Protein AF-A0A174FA27-F1 (afdb_monomer_lite)

Organism: NCBI:txid39482

Sequence (116 aa):
MYTFNKMWSVVTSEEATAKIEEQCKEITGEPQNLEEQAISLVGRDIYEKLIKGYTEKQWGRDCKELPSFIIERLLVRLTFDNNYFNVLYQGIPVGGYTKMIANLLDGIEVRLNTDY

Structure (mmCIF, N/CA/C/O backbone):
data_AF-A0A174FA27-F1
#
_entry.id   AF-A0A174FA27-F1
#
loop_
_atom_site.group_PDB
_atom_site.id
_atom_site.type_symbol
_atom_site.label_atom_id
_atom_site.label_alt_id
_atom_site.label_comp_id
_atom_site.label_asym_id
_atom_site.label_entity_id
_atom_site.label_seq_id
_atom_site.pdbx_PDB_ins_code
_atom_site.Cartn_x
_atom_site.Cartn_y
_atom_site.Cartn_z
_atom_site.occupancy
_atom_site.B_iso_or_equiv
_atom_site.auth_seq_id
_atom_site.auth_comp_id
_atom_site.auth_asym_id
_atom_site.auth_atom_id
_atom_site.pdbx_PDB_model_num
ATOM 1 N N . MET A 1 1 ? 5.521 11.466 14.358 1.00 63.12 1 MET A N 1
ATOM 2 C CA . MET A 1 1 ? 4.406 11.121 13.486 1.00 63.12 1 MET A CA 1
ATOM 3 C C . MET A 1 1 ? 3.709 12.348 12.898 1.00 63.12 1 MET A C 1
ATOM 5 O O . MET A 1 1 ? 2.900 12.968 13.575 1.00 63.12 1 MET A O 1
ATOM 9 N N . TYR A 1 2 ? 3.990 12.725 11.645 1.00 72.44 2 TYR A N 1
ATOM 10 C CA . TYR A 1 2 ? 3.341 13.904 11.039 1.00 72.44 2 TYR A CA 1
ATOM 11 C C . TYR A 1 2 ? 1.842 13.698 10.772 1.00 72.44 2 TYR A C 1
ATOM 13 O O . TYR A 1 2 ? 1.061 14.631 10.930 1.00 72.44 2 TYR A O 1
ATOM 21 N N . THR A 1 3 ? 1.436 12.484 10.393 1.00 84.50 3 THR A N 1
ATOM 22 C CA . THR A 1 3 ? 0.048 12.179 10.015 1.00 84.50 3 THR A CA 1
ATOM 23 C C . THR A 1 3 ? -0.892 12.197 11.218 1.00 84.50 3 THR A C 1
ATOM 25 O O . THR A 1 3 ? -1.874 12.932 11.208 1.00 84.50 3 THR A O 1
ATOM 28 N N . PHE A 1 4 ? -0.575 11.461 12.288 1.00 87.25 4 PHE A N 1
ATOM 29 C CA . PHE A 1 4 ? -1.459 11.371 13.458 1.00 87.25 4 PHE A CA 1
ATOM 30 C C . PHE A 1 4 ? -1.514 12.668 14.255 1.00 87.25 4 PHE A C 1
ATOM 32 O O . PHE A 1 4 ? -2.595 13.070 14.671 1.00 87.25 4 PHE A O 1
ATOM 39 N N . ASN A 1 5 ? -0.393 13.384 14.373 1.00 84.12 5 ASN A N 1
ATOM 40 C CA . ASN A 1 5 ? -0.397 14.714 14.974 1.00 84.12 5 ASN A CA 1
ATOM 41 C C . ASN A 1 5 ? -1.323 15.677 14.215 1.00 84.12 5 ASN A C 1
ATOM 43 O O . ASN A 1 5 ? -2.128 16.363 14.830 1.00 84.12 5 ASN A O 1
ATOM 47 N N . LYS A 1 6 ? -1.290 15.676 12.876 1.00 86.56 6 LYS A N 1
ATOM 48 C CA . LYS A 1 6 ? -2.204 16.503 12.073 1.00 86.56 6 LYS A CA 1
ATOM 49 C C . LYS A 1 6 ? -3.661 16.038 12.119 1.00 86.56 6 LYS A C 1
ATOM 51 O O . LYS A 1 6 ? -4.551 16.856 11.914 1.00 86.56 6 LYS A O 1
ATOM 56 N N . MET A 1 7 ? -3.913 14.745 12.323 1.00 88.25 7 MET A N 1
ATOM 57 C CA . MET A 1 7 ? -5.270 14.188 12.337 1.00 88.25 7 MET A CA 1
ATOM 58 C C . MET A 1 7 ? -5.967 14.323 13.690 1.00 88.25 7 MET A C 1
ATOM 60 O O . MET A 1 7 ? -7.142 14.677 13.718 1.00 88.25 7 MET A O 1
ATOM 64 N N . TRP A 1 8 ? -5.259 14.032 14.779 1.00 90.56 8 TRP A N 1
ATOM 65 C CA . TRP A 1 8 ? -5.825 13.877 16.122 1.00 90.56 8 TRP A CA 1
ATOM 66 C C . TRP A 1 8 ? -5.162 14.773 17.171 1.00 90.56 8 TRP A C 1
ATOM 68 O O . TRP A 1 8 ? -5.485 14.666 18.349 1.00 90.56 8 TRP A O 1
ATOM 78 N N . SER A 1 9 ? -4.217 15.632 16.774 1.00 89.44 9 SER A N 1
ATOM 79 C CA . SER A 1 9 ? -3.421 16.467 17.689 1.00 89.44 9 SER A CA 1
ATOM 80 C C . SER A 1 9 ? -2.617 15.675 18.729 1.00 89.44 9 SER A C 1
ATOM 82 O O . SER A 1 9 ? -2.149 16.249 19.707 1.00 89.44 9 SER A O 1
ATOM 84 N N . VAL A 1 10 ? -2.420 14.371 18.507 1.00 89.00 10 VAL A N 1
ATOM 85 C CA . VAL A 1 10 ? -1.617 13.502 19.378 1.00 89.00 10 VAL A CA 1
ATOM 86 C C . VAL A 1 10 ? -0.132 13.798 19.209 1.00 89.00 10 VAL A C 1
ATOM 88 O O . VAL A 1 10 ? 0.342 14.108 18.108 1.00 89.00 10 VAL A O 1
ATOM 91 N N . VAL A 1 11 ? 0.612 13.717 20.303 1.00 84.75 11 VAL A N 1
ATOM 92 C CA . VAL A 1 11 ? 2.044 14.035 20.341 1.00 84.75 11 VAL A CA 1
ATOM 93 C C . VAL A 1 11 ? 2.863 12.781 20.615 1.00 84.75 11 VAL A C 1
ATOM 95 O O . VAL A 1 11 ? 3.966 12.650 20.078 1.00 84.75 11 VAL A O 1
ATOM 98 N N . THR A 1 12 ? 2.318 11.843 21.391 1.00 88.19 12 THR A N 1
ATOM 99 C CA . THR A 1 12 ? 3.008 10.606 21.761 1.00 88.19 12 THR A CA 1
ATOM 100 C C . THR A 1 12 ? 2.524 9.408 20.948 1.00 88.19 12 THR A C 1
ATOM 102 O O . THR A 1 12 ? 1.435 9.403 20.364 1.00 88.19 12 THR A O 1
ATOM 105 N N . SER A 1 13 ? 3.361 8.375 20.883 1.00 88.81 13 SER A N 1
ATOM 106 C CA . SER A 1 13 ? 3.018 7.128 20.198 1.00 88.81 13 SER A CA 1
ATOM 107 C C . SER A 1 13 ? 1.900 6.386 20.929 1.00 88.81 13 SER A C 1
ATOM 109 O O . SER A 1 13 ? 1.050 5.782 20.287 1.00 88.81 13 SER A O 1
ATOM 111 N N . GLU A 1 14 ? 1.859 6.480 22.257 1.00 91.75 14 GLU A N 1
ATOM 112 C CA . GLU A 1 14 ? 0.847 5.859 23.110 1.00 91.75 14 GLU A CA 1
ATOM 113 C C . GLU A 1 14 ? -0.545 6.448 22.858 1.00 91.75 14 GLU A C 1
ATOM 115 O O . GLU A 1 14 ? -1.513 5.704 22.715 1.00 91.75 14 GLU A O 1
ATOM 120 N N . GLU A 1 15 ? -0.647 7.776 22.740 1.00 91.38 15 GLU A N 1
ATOM 121 C CA . GLU A 1 15 ? -1.903 8.463 22.416 1.00 91.38 15 GLU A CA 1
ATOM 122 C C . GLU A 1 15 ? -2.445 8.033 21.050 1.00 91.38 15 GLU A C 1
ATOM 124 O O . GLU A 1 15 ? -3.647 7.811 20.890 1.00 91.38 15 GLU A O 1
ATOM 129 N N . ALA A 1 16 ? -1.555 7.898 20.064 1.00 91.31 16 ALA A N 1
ATOM 130 C CA . ALA A 1 16 ? -1.936 7.464 18.731 1.00 91.31 16 ALA A CA 1
ATOM 131 C C . ALA A 1 16 ? -2.402 6.005 18.701 1.00 91.31 16 ALA A C 1
ATOM 133 O O . ALA A 1 16 ? -3.440 5.713 18.108 1.00 91.31 16 ALA A O 1
ATOM 134 N N . THR A 1 17 ? -1.664 5.103 19.354 1.00 92.12 17 THR A N 1
ATOM 135 C CA . THR A 1 17 ? -2.045 3.690 19.471 1.00 92.12 17 THR A CA 1
ATOM 136 C C . THR A 1 17 ? -3.400 3.555 20.146 1.00 92.12 17 THR A C 1
ATOM 138 O O . THR A 1 17 ? -4.271 2.878 19.611 1.00 92.12 17 THR A O 1
ATOM 141 N N . ALA A 1 18 ? -3.628 4.271 21.251 1.00 94.00 18 ALA A N 1
ATOM 142 C CA . ALA A 1 18 ? -4.904 4.238 21.957 1.00 94.00 18 ALA A CA 1
ATOM 143 C C . ALA A 1 18 ? -6.078 4.678 21.066 1.00 94.00 18 ALA A C 1
ATOM 145 O O . ALA A 1 18 ? -7.159 4.096 21.142 1.00 94.00 18 ALA A O 1
ATOM 146 N N . LYS A 1 19 ? -5.875 5.677 20.195 1.00 93.31 19 LYS A N 1
ATOM 147 C CA . LYS A 1 19 ? -6.897 6.133 19.239 1.00 93.31 19 LYS A CA 1
ATOM 148 C C . LYS A 1 19 ? -7.174 5.133 18.127 1.00 93.31 19 LYS A C 1
ATOM 150 O O . LYS A 1 19 ? -8.334 4.934 17.778 1.00 93.31 19 LYS A O 1
ATOM 155 N N . ILE A 1 20 ? -6.138 4.481 17.608 1.00 92.81 20 ILE A N 1
ATOM 156 C CA . ILE A 1 20 ? -6.304 3.406 16.627 1.00 92.81 20 ILE A CA 1
ATOM 157 C C . ILE A 1 20 ? -7.063 2.243 17.265 1.00 92.81 20 ILE A C 1
ATOM 159 O O . ILE A 1 20 ? -8.096 1.841 16.747 1.00 92.81 20 ILE A O 1
ATOM 163 N N . GLU A 1 21 ? -6.614 1.761 18.425 1.00 93.38 21 GLU A N 1
ATOM 164 C CA . GLU A 1 21 ? -7.246 0.647 19.141 1.00 93.38 21 GLU A CA 1
ATOM 165 C C . GLU A 1 21 ? -8.701 0.938 19.527 1.00 93.38 21 GLU A C 1
ATOM 167 O O . GLU A 1 21 ? -9.537 0.037 19.511 1.00 93.38 21 GLU A O 1
ATOM 172 N N . GLU A 1 22 ? -9.025 2.185 19.878 1.00 95.50 22 GLU A N 1
ATOM 173 C CA . GLU A 1 22 ? -10.401 2.618 20.124 1.00 95.50 22 GLU A CA 1
ATOM 174 C C . GLU A 1 22 ? -11.276 2.453 18.878 1.00 95.50 22 GLU A C 1
ATOM 176 O O . GLU A 1 22 ? -12.369 1.900 18.979 1.00 95.50 22 GLU A O 1
ATOM 181 N N . GLN A 1 23 ? -10.794 2.886 17.711 1.00 94.69 23 GLN A N 1
ATOM 182 C CA . GLN A 1 23 ? -11.551 2.815 16.459 1.00 94.69 23 GLN A CA 1
ATOM 183 C C . GLN A 1 23 ? -11.597 1.402 15.868 1.00 94.69 23 GLN A C 1
ATOM 185 O O . GLN A 1 23 ? -12.619 1.008 15.314 1.00 94.69 23 GLN A O 1
ATOM 190 N N . CYS A 1 24 ? -10.535 0.608 16.019 1.00 93.50 24 CYS A N 1
ATOM 191 C CA . CYS A 1 24 ? -10.493 -0.779 15.551 1.00 93.50 24 CYS A CA 1
ATOM 192 C C . CYS A 1 24 ? -11.581 -1.652 16.197 1.00 93.50 24 CYS A C 1
AT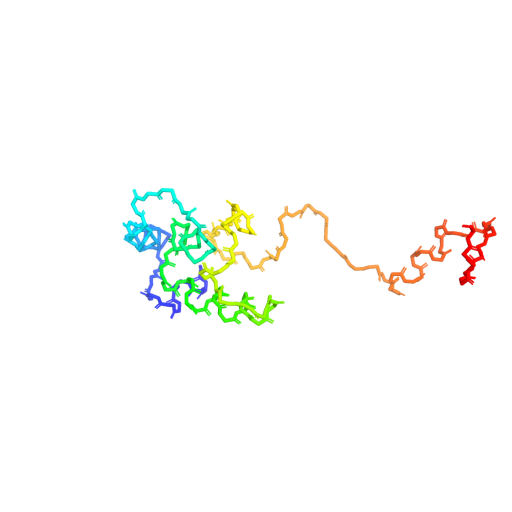OM 194 O O . CYS A 1 24 ? -12.071 -2.583 15.562 1.00 93.50 24 CYS A O 1
ATOM 196 N N . LYS A 1 25 ? -12.014 -1.329 17.427 1.00 93.75 25 LYS A N 1
ATOM 197 C CA . LYS A 1 25 ? -13.105 -2.031 18.136 1.00 93.75 25 LYS A CA 1
ATOM 198 C C . LYS A 1 25 ? -14.458 -1.949 17.436 1.00 93.75 25 LYS A C 1
ATOM 200 O O . LYS A 1 25 ? -15.370 -2.673 17.823 1.00 93.75 25 LYS A O 1
ATOM 205 N N . GLU A 1 26 ? -14.607 -1.075 16.445 1.00 94.31 26 GLU A N 1
ATOM 206 C CA . GLU A 1 26 ? -15.814 -1.008 15.628 1.00 94.31 26 GLU A CA 1
ATOM 207 C C . GLU A 1 26 ? -16.093 -2.338 14.911 1.00 94.31 26 GLU A C 1
ATOM 209 O O . GLU A 1 26 ? -17.246 -2.751 14.784 1.00 94.3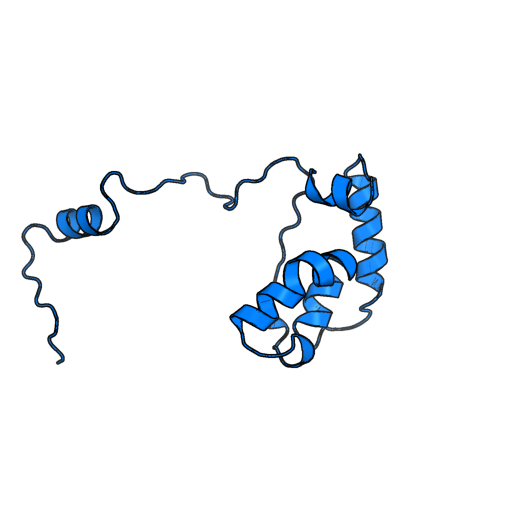1 26 GLU A O 1
ATOM 214 N N . ILE A 1 27 ? -15.035 -3.047 14.508 1.00 94.44 27 ILE A N 1
ATOM 215 C CA . ILE A 1 27 ? -15.133 -4.361 13.880 1.00 94.44 27 ILE A CA 1
ATOM 216 C C . ILE A 1 27 ? -14.860 -5.426 14.941 1.00 94.44 27 ILE A C 1
ATOM 218 O O . ILE A 1 27 ? -13.751 -5.563 15.448 1.00 94.44 27 ILE A O 1
ATOM 222 N N . THR A 1 28 ? -15.900 -6.176 15.301 1.00 88.00 28 THR A N 1
ATOM 223 C CA . THR A 1 28 ? -15.869 -7.152 16.406 1.00 88.00 28 THR A CA 1
ATOM 224 C C . THR A 1 28 ? -15.785 -8.611 15.941 1.00 88.00 28 THR A C 1
ATOM 226 O O . THR A 1 28 ? -15.679 -9.508 16.775 1.00 88.00 28 THR A O 1
ATOM 229 N N . GLY A 1 29 ? -15.804 -8.857 14.627 1.00 91.31 29 GLY A N 1
ATOM 230 C CA . GLY A 1 29 ? -15.724 -10.187 14.015 1.00 91.31 29 GLY A CA 1
ATOM 231 C C . GLY A 1 29 ? -14.731 -10.254 12.854 1.00 91.31 29 GLY A C 1
ATOM 232 O O . GLY A 1 29 ? -13.991 -9.306 12.605 1.00 91.31 29 GLY A O 1
ATOM 233 N N . GLU A 1 30 ? -14.732 -11.385 12.145 1.00 92.62 30 GLU A N 1
ATOM 234 C CA . GLU A 1 30 ? -13.909 -11.598 10.947 1.00 92.62 30 GLU A CA 1
ATOM 235 C C . GLU A 1 30 ? -14.339 -10.645 9.817 1.00 92.62 30 GLU A C 1
ATOM 237 O O . GLU A 1 30 ? -15.488 -10.731 9.368 1.00 92.62 30 GLU A O 1
ATOM 242 N N . PRO A 1 31 ? -13.449 -9.766 9.326 1.00 95.12 31 PRO A N 1
ATOM 243 C CA . PRO A 1 31 ? -13.779 -8.829 8.259 1.00 95.12 31 PRO A CA 1
ATOM 244 C C . PRO A 1 31 ? -14.122 -9.527 6.938 1.00 95.12 31 PRO A C 1
ATOM 246 O O . PRO A 1 31 ? -13.350 -10.338 6.421 1.00 95.12 31 PRO A O 1
ATOM 249 N N . GLN A 1 32 ? -15.269 -9.185 6.353 1.00 95.56 32 GLN A N 1
ATOM 250 C CA . GLN A 1 32 ? -15.776 -9.833 5.135 1.00 95.56 32 GLN A CA 1
ATOM 251 C C . GLN A 1 32 ? -15.408 -9.086 3.847 1.00 95.56 32 GLN A C 1
ATOM 253 O O . GLN A 1 32 ? -15.486 -9.641 2.752 1.00 95.56 32 GLN A O 1
ATOM 258 N N . ASN A 1 33 ? -14.997 -7.826 3.964 1.00 96.44 33 ASN A N 1
ATOM 259 C CA . ASN A 1 33 ? -14.662 -6.956 2.841 1.00 96.44 33 ASN A CA 1
ATOM 260 C C . ASN A 1 33 ? -13.482 -6.036 3.184 1.00 96.44 33 ASN A C 1
ATOM 262 O O . ASN A 1 33 ? -12.984 -6.017 4.312 1.00 96.44 33 ASN A O 1
ATOM 266 N N . LEU A 1 34 ? -13.011 -5.288 2.187 1.00 96.56 34 LEU A N 1
ATOM 267 C CA . LEU A 1 34 ? -11.868 -4.389 2.328 1.00 96.56 34 LEU A CA 1
ATOM 268 C C . LEU A 1 34 ? -12.134 -3.262 3.331 1.00 96.56 34 LEU A C 1
ATOM 270 O O . LEU A 1 34 ? -11.225 -2.909 4.078 1.00 96.56 34 LEU A O 1
ATOM 274 N N . GLU A 1 35 ? -13.350 -2.707 3.365 1.00 97.06 35 GLU A N 1
ATOM 275 C CA . GLU A 1 35 ? -13.718 -1.654 4.323 1.00 97.06 35 GLU A CA 1
ATOM 276 C C . GLU A 1 35 ? -13.561 -2.146 5.766 1.00 97.06 35 GLU A C 1
ATOM 278 O O . GLU A 1 35 ? -12.808 -1.555 6.540 1.00 97.06 35 GLU A O 1
ATOM 283 N N . GLU A 1 36 ? -14.205 -3.259 6.111 1.00 96.75 36 GLU A N 1
ATOM 284 C CA . GLU A 1 36 ? -14.121 -3.853 7.448 1.00 96.75 36 GLU A CA 1
ATOM 285 C C . GLU A 1 36 ? -12.681 -4.234 7.803 1.00 96.75 36 GLU A C 1
ATOM 287 O O . GLU A 1 36 ? -12.235 -4.000 8.924 1.00 96.75 36 GLU A O 1
ATOM 292 N N . GLN A 1 37 ? -11.926 -4.772 6.842 1.00 96.31 37 GLN A N 1
ATOM 293 C CA . GLN A 1 37 ? -10.534 -5.162 7.055 1.00 96.31 37 GLN A CA 1
ATOM 294 C C . GLN A 1 37 ? -9.639 -3.943 7.306 1.00 96.31 37 GLN A C 1
ATOM 296 O O . GLN A 1 37 ? -8.754 -3.974 8.155 1.00 96.31 37 GLN A O 1
ATOM 301 N N . ALA A 1 38 ? -9.854 -2.841 6.591 1.00 95.81 38 ALA A N 1
ATOM 302 C CA . ALA A 1 38 ? -9.106 -1.614 6.823 1.00 95.81 38 ALA A CA 1
ATOM 303 C C . ALA A 1 38 ? -9.456 -0.999 8.186 1.00 95.81 38 ALA A C 1
ATOM 305 O O . ALA A 1 38 ? -8.555 -0.619 8.934 1.00 95.81 38 ALA A O 1
ATOM 306 N N . ILE A 1 39 ? -10.743 -0.935 8.539 1.00 96.06 39 ILE A N 1
ATOM 307 C CA . ILE A 1 39 ? -11.189 -0.369 9.819 1.00 96.06 39 ILE A CA 1
ATOM 308 C C . ILE A 1 39 ? -10.675 -1.210 10.993 1.0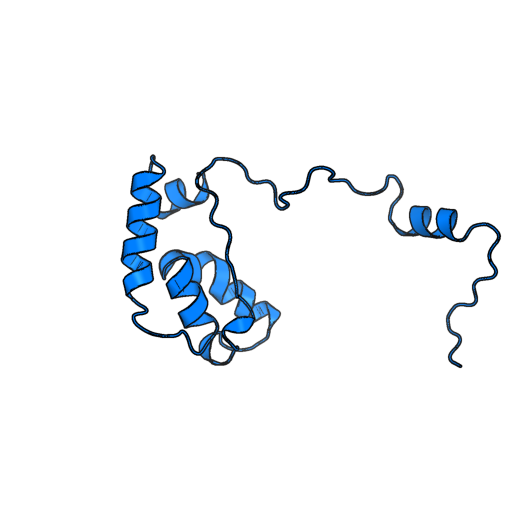0 96.06 39 ILE A C 1
ATOM 310 O O . ILE A 1 39 ? -10.198 -0.639 11.972 1.00 96.06 39 ILE A O 1
ATOM 314 N N . SER A 1 40 ? -10.690 -2.543 10.893 1.00 95.31 40 SER A N 1
ATOM 315 C CA . SER A 1 40 ? -10.175 -3.421 11.952 1.00 95.31 40 SER A CA 1
ATOM 316 C C . SER A 1 40 ? -8.665 -3.263 12.177 1.00 95.31 40 SER A C 1
ATOM 318 O O . SER A 1 40 ? -8.189 -3.4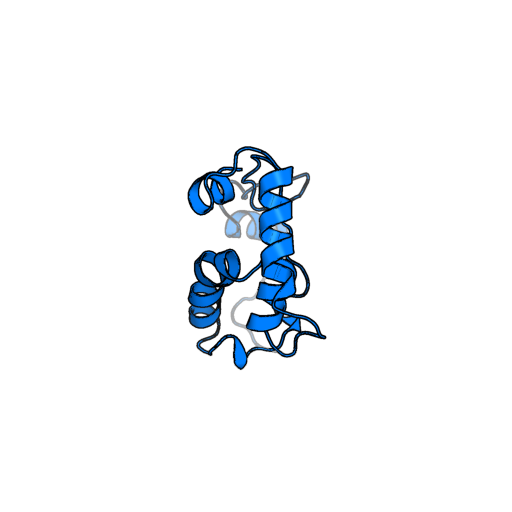48 13.296 1.00 95.31 40 SER A O 1
ATOM 320 N N . LEU A 1 41 ? -7.907 -2.872 11.145 1.00 93.50 41 LEU A N 1
ATOM 321 C CA . LEU A 1 41 ? -6.453 -2.705 11.215 1.00 93.50 41 LEU A CA 1
ATOM 322 C C . LEU A 1 41 ? -6.005 -1.300 11.634 1.00 93.50 41 LEU A C 1
ATOM 324 O O . LEU A 1 41 ? -5.003 -1.170 12.336 1.00 93.50 41 LEU A O 1
ATOM 328 N N . VAL A 1 42 ? -6.679 -0.249 11.158 1.00 94.06 42 VAL A N 1
ATOM 329 C CA . VAL A 1 42 ? -6.209 1.143 11.319 1.00 94.06 42 VAL A CA 1
ATOM 330 C C . VAL A 1 42 ? -7.278 2.126 11.803 1.00 94.06 42 VAL A C 1
ATOM 332 O O . VAL A 1 42 ? -6.977 3.303 11.993 1.00 94.06 42 VAL A O 1
ATOM 335 N N . GLY A 1 43 ? -8.508 1.673 12.031 1.00 95.12 43 GLY A N 1
ATOM 336 C CA . GLY A 1 43 ? -9.618 2.520 12.454 1.00 95.12 43 GLY A CA 1
ATOM 337 C C . GLY A 1 43 ? -10.297 3.290 11.315 1.00 95.12 43 GLY A C 1
ATOM 338 O O . GLY A 1 43 ? -9.773 3.432 10.202 1.00 95.12 43 GLY A O 1
ATOM 339 N N . ARG A 1 44 ? -11.496 3.802 11.609 1.00 96.38 44 ARG A N 1
ATOM 340 C CA . ARG A 1 44 ? -12.389 4.469 10.652 1.00 96.38 44 ARG A CA 1
ATOM 341 C C . ARG A 1 44 ? -11.810 5.753 10.067 1.00 96.38 44 ARG A C 1
ATOM 343 O O . ARG A 1 44 ? -11.863 5.940 8.854 1.00 96.38 44 ARG A O 1
ATOM 350 N N . ASP A 1 45 ? -11.202 6.608 10.883 1.00 95.50 45 ASP A N 1
ATOM 351 C CA . ASP A 1 45 ? -10.689 7.903 10.420 1.00 95.50 45 ASP A CA 1
ATOM 352 C C . ASP A 1 45 ? -9.578 7.744 9.375 1.00 95.50 45 ASP A C 1
ATOM 354 O O . ASP A 1 45 ? -9.512 8.496 8.398 1.00 95.50 45 ASP A O 1
ATOM 358 N N . ILE A 1 46 ? -8.676 6.779 9.587 1.00 94.12 46 ILE A N 1
ATOM 359 C CA . ILE A 1 46 ? -7.580 6.494 8.656 1.00 94.12 46 ILE A CA 1
ATOM 360 C C . ILE A 1 46 ? -8.138 5.870 7.381 1.00 94.12 46 ILE A C 1
ATOM 362 O O . ILE A 1 46 ? -7.751 6.287 6.285 1.00 94.12 46 ILE A O 1
ATOM 366 N N . TYR A 1 47 ? -9.062 4.914 7.515 1.00 95.88 47 TYR A N 1
ATOM 367 C CA . TYR A 1 47 ? -9.736 4.308 6.375 1.00 95.88 47 TYR A CA 1
ATOM 368 C C . TYR A 1 47 ? -10.385 5.371 5.478 1.00 95.88 47 TYR A C 1
ATOM 370 O O . TYR A 1 47 ? -10.082 5.437 4.285 1.00 95.88 47 TYR A O 1
ATOM 378 N N . GLU A 1 48 ? -11.206 6.254 6.044 1.00 96.38 48 GLU A N 1
ATOM 379 C CA . GLU A 1 48 ? -11.943 7.258 5.276 1.00 96.38 48 GLU A CA 1
ATOM 380 C C . GLU A 1 48 ? -11.023 8.300 4.630 1.00 96.38 48 GLU A C 1
ATOM 382 O O . GLU A 1 48 ? -11.240 8.682 3.477 1.00 96.38 48 GLU A O 1
ATOM 387 N N . LYS A 1 49 ? -9.971 8.746 5.333 1.00 95.06 49 LYS A N 1
ATOM 388 C CA . LYS A 1 49 ? -9.081 9.804 4.828 1.00 95.06 49 LYS A CA 1
ATOM 389 C C . LYS A 1 49 ? -8.029 9.319 3.838 1.00 95.06 49 LYS A C 1
ATOM 391 O O . LYS A 1 49 ? -7.673 10.079 2.939 1.00 95.06 49 LYS A O 1
ATOM 396 N N . LEU A 1 50 ? -7.479 8.119 4.028 1.00 93.94 50 LEU A N 1
ATOM 397 C CA . LEU A 1 50 ? -6.276 7.677 3.310 1.00 93.94 50 LEU A CA 1
ATOM 398 C C . LEU A 1 50 ? -6.496 6.447 2.425 1.00 93.94 50 LEU A C 1
ATOM 400 O O . LEU A 1 50 ? -5.728 6.257 1.485 1.00 93.94 50 LEU A O 1
ATOM 404 N N . ILE A 1 51 ? -7.515 5.626 2.696 1.00 95.31 51 ILE A N 1
ATOM 405 C CA . ILE A 1 51 ? -7.706 4.341 2.008 1.00 95.31 51 ILE A CA 1
ATOM 406 C C . ILE A 1 51 ? -8.893 4.411 1.050 1.00 95.31 51 ILE A C 1
ATOM 408 O O . ILE A 1 51 ? -8.701 4.240 -0.151 1.00 95.31 51 ILE A O 1
ATOM 412 N N . LYS A 1 52 ? -10.099 4.712 1.548 1.00 96.94 52 LYS A N 1
ATOM 413 C CA . LYS A 1 52 ? -11.366 4.581 0.812 1.00 96.94 52 LYS A CA 1
ATOM 414 C C . LYS A 1 52 ? -11.308 5.177 -0.595 1.00 96.94 52 LYS A C 1
ATOM 416 O O . LYS A 1 52 ? -11.379 4.453 -1.582 1.00 96.94 52 LYS A O 1
ATOM 421 N N . GLY A 1 53 ? -11.098 6.490 -0.693 1.00 97.31 53 GLY A N 1
ATOM 422 C CA . GLY A 1 53 ? -11.141 7.183 -1.983 1.00 97.31 53 GLY A CA 1
ATOM 423 C C . GLY A 1 53 ? -10.024 6.779 -2.952 1.00 97.31 53 GLY A C 1
ATOM 424 O O . GLY A 1 53 ? -10.209 6.853 -4.167 1.00 97.31 53 GLY A O 1
ATOM 425 N N . TYR A 1 54 ? -8.864 6.350 -2.442 1.00 97.06 54 TYR A N 1
ATOM 426 C CA . TYR A 1 54 ? -7.776 5.849 -3.283 1.00 97.06 54 TYR A CA 1
ATOM 427 C C . TYR A 1 54 ? -8.116 4.460 -3.835 1.00 97.06 54 TYR A C 1
ATOM 429 O O . TYR A 1 54 ? -8.034 4.236 -5.043 1.00 97.06 54 TYR A O 1
ATOM 437 N N . THR A 1 55 ? -8.555 3.557 -2.960 1.00 96.44 55 THR A N 1
ATOM 438 C CA . THR A 1 55 ? -8.927 2.185 -3.305 1.00 96.44 55 THR A CA 1
ATOM 439 C C . THR A 1 55 ? -10.086 2.152 -4.296 1.00 96.44 55 THR A C 1
ATOM 441 O O . THR A 1 55 ? -9.967 1.519 -5.343 1.00 96.44 55 THR A O 1
ATOM 444 N N . GLU A 1 56 ? -11.171 2.883 -4.035 1.00 97.62 56 GLU A N 1
ATOM 445 C CA . GLU A 1 56 ? -12.335 2.924 -4.931 1.00 97.62 56 GLU A CA 1
ATOM 446 C C . GLU A 1 56 ? -11.967 3.478 -6.311 1.00 97.62 56 GLU A C 1
ATOM 448 O O . GLU A 1 56 ? -12.452 2.992 -7.330 1.00 97.62 56 GLU A O 1
ATOM 453 N N . LYS A 1 57 ? -11.045 4.449 -6.373 1.00 97.62 57 LYS A N 1
ATOM 454 C CA . LYS A 1 57 ? -10.535 4.973 -7.646 1.00 97.62 57 LYS A CA 1
ATOM 455 C C . LYS A 1 57 ? -9.670 3.956 -8.389 1.00 97.62 57 LYS A C 1
ATOM 457 O O . LYS A 1 57 ? -9.780 3.857 -9.607 1.00 97.62 57 LYS A O 1
ATOM 462 N N . GLN A 1 58 ? -8.806 3.229 -7.682 1.00 96.31 58 GLN A N 1
ATOM 463 C CA . GLN A 1 58 ? -7.931 2.223 -8.284 1.00 96.31 58 GLN A CA 1
ATOM 464 C C . GLN A 1 58 ? -8.729 1.034 -8.836 1.00 96.31 58 GLN A C 1
ATOM 466 O O . GLN A 1 58 ? -8.406 0.523 -9.906 1.00 96.31 58 GLN A O 1
ATOM 471 N N . TRP A 1 59 ? -9.760 0.600 -8.111 1.00 96.19 59 TRP A N 1
ATOM 472 C CA . TRP A 1 59 ? -10.527 -0.604 -8.433 1.00 96.19 59 TRP A CA 1
ATOM 473 C C . TRP A 1 59 ? -11.839 -0.336 -9.177 1.00 96.19 59 TRP A C 1
ATOM 475 O O . TRP A 1 59 ? -12.420 -1.265 -9.735 1.00 96.19 59 TRP A O 1
ATOM 485 N N . GLY A 1 60 ? -12.320 0.909 -9.192 1.00 96.81 60 GLY A N 1
ATOM 486 C CA . GLY A 1 60 ? -13.593 1.283 -9.811 1.00 96.81 60 GLY A CA 1
ATOM 487 C C . GLY A 1 60 ? -14.816 0.637 -9.150 1.00 96.81 60 GLY A C 1
ATOM 488 O O . GLY A 1 60 ? -15.823 0.435 -9.825 1.00 96.81 60 GLY A O 1
ATOM 489 N N . ARG A 1 61 ? -14.720 0.260 -7.868 1.00 96.81 61 ARG A N 1
ATOM 490 C CA . ARG A 1 61 ? -15.767 -0.416 -7.080 1.00 96.81 61 ARG A CA 1
ATOM 491 C C . ARG A 1 61 ? -15.757 0.077 -5.640 1.00 96.81 61 ARG A C 1
ATOM 493 O O . ARG A 1 61 ? -14.710 0.509 -5.165 1.00 96.81 61 ARG A O 1
ATOM 500 N N . ASP A 1 62 ? -16.900 -0.026 -4.966 1.00 97.44 62 ASP A N 1
ATOM 501 C CA . ASP A 1 62 ? -17.028 0.299 -3.542 1.00 97.44 62 ASP A CA 1
ATOM 502 C C . ASP A 1 62 ? -16.202 -0.681 -2.688 1.00 97.44 62 ASP A C 1
ATOM 504 O O . ASP A 1 62 ? -16.154 -1.883 -2.971 1.00 97.44 62 ASP A O 1
ATOM 508 N N . CYS A 1 63 ? -15.553 -0.186 -1.631 1.00 96.94 63 CYS A N 1
ATOM 509 C CA . CYS A 1 63 ? -14.736 -1.010 -0.732 1.00 96.94 63 CYS A CA 1
ATOM 510 C C . CYS A 1 63 ? -15.511 -2.164 -0.070 1.00 96.94 63 CYS A C 1
ATOM 512 O O . CYS A 1 63 ? -14.899 -3.161 0.312 1.00 96.94 63 CYS A O 1
ATOM 514 N N . LYS A 1 64 ? -16.840 -2.067 0.043 1.00 96.94 64 LYS A N 1
ATOM 515 C CA . LYS A 1 64 ? -17.708 -3.132 0.569 1.00 96.94 64 LYS A CA 1
ATOM 516 C C . LYS A 1 64 ? -17.886 -4.301 -0.396 1.00 96.94 64 LYS A C 1
ATOM 518 O O . LYS A 1 64 ? -18.240 -5.395 0.030 1.00 96.94 64 LYS A O 1
ATOM 523 N N . GLU A 1 65 ? -17.633 -4.081 -1.683 1.00 96.88 65 GLU A N 1
ATOM 524 C CA . GLU A 1 65 ? -17.692 -5.111 -2.729 1.00 96.88 65 GLU A CA 1
ATOM 525 C C . GLU A 1 65 ? -16.322 -5.742 -3.009 1.00 96.88 65 GLU A C 1
ATOM 527 O O . GLU A 1 65 ? -16.204 -6.681 -3.802 1.00 96.88 65 GLU A O 1
ATOM 532 N N . LEU A 1 66 ? -15.268 -5.211 -2.386 1.00 96.62 66 LEU A N 1
ATOM 533 C CA . LEU A 1 66 ? -13.905 -5.691 -2.537 1.00 96.62 66 LEU A CA 1
ATOM 534 C C . LEU A 1 66 ? -13.591 -6.750 -1.468 1.00 96.62 66 LEU A C 1
ATOM 536 O O . LEU A 1 66 ? -13.880 -6.527 -0.291 1.00 96.62 66 LEU A O 1
ATOM 540 N N . PRO A 1 67 ? -12.970 -7.885 -1.838 1.00 96.06 67 PRO A N 1
ATOM 541 C CA . PRO A 1 67 ? -12.567 -8.902 -0.871 1.00 96.06 67 PRO A CA 1
ATOM 542 C C . PRO A 1 67 ? -11.592 -8.370 0.189 1.00 96.06 67 PRO A C 1
ATOM 544 O O . PRO A 1 67 ? -10.695 -7.585 -0.127 1.00 96.06 67 PRO A O 1
ATOM 547 N N . SER A 1 68 ? -11.709 -8.856 1.429 1.00 94.31 68 SER A N 1
ATOM 548 C CA . SER A 1 68 ? -10.853 -8.442 2.554 1.00 94.31 68 SER A CA 1
ATOM 549 C C . SER A 1 68 ? -9.362 -8.729 2.328 1.00 94.31 68 SER A C 1
ATOM 551 O O . SER A 1 68 ? -8.517 -7.912 2.689 1.00 94.31 68 SER A O 1
ATOM 553 N N . PHE A 1 69 ? -9.017 -9.824 1.641 1.00 92.25 69 PHE A N 1
ATOM 554 C CA . PHE A 1 69 ? -7.621 -10.224 1.393 1.00 92.25 69 PHE A CA 1
ATOM 555 C C . PHE A 1 69 ? -6.815 -9.241 0.527 1.00 92.25 69 PHE A C 1
ATOM 557 O O . PHE A 1 69 ? -5.595 -9.352 0.450 1.00 92.25 69 PHE A O 1
ATOM 564 N N . ILE A 1 70 ? -7.449 -8.265 -0.134 1.00 91.25 70 ILE A N 1
ATOM 565 C CA . ILE A 1 70 ? -6.712 -7.212 -0.854 1.00 91.25 70 ILE A CA 1
ATOM 566 C C . ILE A 1 70 ? -5.814 -6.423 0.115 1.00 91.25 70 ILE A C 1
ATOM 568 O O . ILE A 1 70 ? -4.769 -5.913 -0.292 1.00 91.25 70 ILE A O 1
ATOM 572 N N . ILE A 1 71 ? -6.189 -6.353 1.398 1.00 87.12 71 ILE A N 1
ATOM 573 C CA . ILE A 1 71 ? -5.399 -5.725 2.458 1.00 87.12 71 ILE A CA 1
ATOM 574 C C . ILE A 1 71 ? -5.225 -6.712 3.618 1.00 87.12 71 ILE A C 1
ATOM 576 O O . ILE A 1 71 ? -5.903 -6.642 4.637 1.00 87.12 71 ILE A O 1
ATOM 580 N N . GLU A 1 72 ? -4.266 -7.628 3.499 1.00 82.44 72 GLU A N 1
ATOM 581 C CA . GLU A 1 72 ? -3.969 -8.553 4.603 1.00 82.44 72 GLU A CA 1
ATOM 582 C C . GLU A 1 72 ? -3.243 -7.871 5.770 1.00 82.44 72 GLU A C 1
ATOM 584 O O . GLU A 1 72 ? -3.437 -8.240 6.928 1.00 82.44 72 GLU A O 1
ATOM 589 N N . ARG A 1 73 ? -2.366 -6.896 5.485 1.00 82.44 73 ARG A N 1
ATOM 590 C CA . ARG A 1 73 ? -1.537 -6.221 6.496 1.00 82.44 73 ARG A CA 1
ATOM 591 C C . ARG A 1 73 ? -1.320 -4.754 6.149 1.00 82.44 73 ARG A C 1
ATOM 593 O O . ARG A 1 73 ? -0.932 -4.429 5.029 1.00 82.44 73 ARG A O 1
ATOM 600 N N . LEU A 1 74 ? -1.470 -3.884 7.146 1.00 85.31 74 LEU A N 1
ATOM 601 C CA . LEU A 1 74 ? -1.076 -2.477 7.084 1.00 85.31 74 LEU A CA 1
ATOM 602 C C . LEU A 1 74 ? -0.019 -2.207 8.151 1.00 85.31 74 LEU A C 1
ATOM 604 O O . LEU A 1 74 ? -0.259 -2.361 9.345 1.00 85.31 74 LEU A O 1
ATOM 608 N N . LEU A 1 75 ? 1.175 -1.813 7.712 1.00 83.81 75 LEU A N 1
ATOM 609 C CA . LEU A 1 75 ? 2.258 -1.442 8.616 1.00 83.81 75 LEU A CA 1
ATOM 610 C C . LEU A 1 75 ? 2.055 -0.003 9.093 1.00 83.81 75 LEU A C 1
ATOM 612 O O . LEU A 1 75 ? 2.335 0.947 8.362 1.00 83.81 75 LEU A O 1
ATOM 616 N N . VAL A 1 76 ? 1.614 0.157 10.339 1.00 88.88 76 VAL A N 1
ATOM 617 C CA . VAL A 1 76 ? 1.565 1.460 11.010 1.00 88.88 76 VAL A CA 1
ATOM 618 C C . VAL A 1 76 ? 2.909 1.727 11.687 1.00 88.88 76 VAL A C 1
ATOM 620 O O . VAL A 1 76 ? 3.341 0.974 12.556 1.00 88.88 76 VAL A O 1
ATOM 623 N N . ARG A 1 77 ? 3.594 2.807 11.296 1.00 89.44 77 ARG A N 1
ATOM 624 C CA . ARG A 1 77 ? 4.893 3.192 11.873 1.00 89.44 77 ARG A CA 1
ATOM 625 C C . ARG A 1 77 ? 4.726 4.306 12.894 1.00 89.44 77 ARG A C 1
ATOM 627 O O . ARG A 1 77 ? 4.541 5.444 12.493 1.00 89.44 77 ARG A O 1
ATOM 634 N N . LEU A 1 78 ? 4.901 4.037 14.185 1.00 88.88 78 LEU A N 1
ATOM 635 C CA . LEU A 1 78 ? 4.819 5.058 15.246 1.00 88.88 78 LEU A CA 1
ATOM 636 C C . LEU A 1 78 ? 6.088 5.930 15.374 1.00 88.88 78 LEU A C 1
ATOM 638 O O . LEU A 1 78 ? 6.491 6.325 16.465 1.00 88.88 78 LEU A O 1
ATOM 642 N N . THR A 1 79 ? 6.752 6.215 14.254 1.00 88.44 79 THR A N 1
ATOM 643 C CA . THR A 1 79 ? 7.998 6.990 14.180 1.00 88.44 79 THR A CA 1
ATOM 644 C C . THR A 1 79 ? 7.824 8.198 13.245 1.00 88.44 79 THR A C 1
ATOM 646 O O . THR A 1 79 ? 6.723 8.511 12.787 1.00 88.44 79 THR A O 1
ATOM 649 N N . PHE A 1 80 ? 8.894 8.959 13.004 1.00 86.19 80 PHE A N 1
ATOM 650 C CA . PHE A 1 80 ? 8.925 10.050 12.014 1.00 86.19 80 PHE A CA 1
ATOM 651 C C . PHE A 1 80 ? 9.648 9.631 10.723 1.00 86.19 80 PHE A C 1
ATOM 653 O O . PHE A 1 80 ? 10.245 10.461 10.044 1.00 86.19 80 PHE A O 1
ATOM 660 N N . ASP A 1 81 ? 9.606 8.341 10.392 1.00 88.19 81 ASP A N 1
ATOM 661 C CA . ASP A 1 81 ? 10.170 7.815 9.154 1.00 88.19 81 ASP A CA 1
ATOM 662 C C . ASP A 1 81 ? 9.093 7.726 8.063 1.00 88.19 81 ASP A C 1
ATOM 664 O O . ASP A 1 81 ? 8.160 6.926 8.156 1.00 88.19 81 ASP A O 1
ATOM 668 N N . ASN A 1 82 ? 9.247 8.553 7.027 1.00 88.94 82 ASN A N 1
ATOM 669 C CA . ASN A 1 82 ? 8.362 8.601 5.864 1.00 88.94 82 ASN A CA 1
ATOM 670 C C . ASN A 1 82 ? 8.900 7.779 4.677 1.00 88.94 82 ASN A C 1
ATOM 672 O O . ASN A 1 82 ? 8.395 7.933 3.563 1.00 88.94 82 ASN A O 1
ATOM 676 N N . ASN A 1 83 ? 9.941 6.955 4.861 1.00 92.19 83 ASN A N 1
ATOM 677 C CA . ASN A 1 83 ? 10.441 6.113 3.781 1.00 92.19 83 ASN A CA 1
ATOM 678 C C . ASN A 1 83 ? 9.358 5.117 3.337 1.00 92.19 83 ASN A C 1
ATOM 680 O O . ASN A 1 83 ? 8.839 4.334 4.135 1.00 92.19 83 ASN A O 1
ATOM 684 N N . TYR A 1 84 ? 9.040 5.145 2.043 1.00 90.19 84 TYR A N 1
ATOM 685 C CA . TYR A 1 84 ? 8.021 4.300 1.429 1.00 90.19 84 TYR A CA 1
ATOM 686 C C . TYR A 1 84 ? 8.362 2.806 1.528 1.00 90.19 84 TYR A C 1
ATOM 688 O O . TYR A 1 84 ? 7.474 1.972 1.686 1.00 90.19 84 TYR A O 1
ATOM 696 N N . PHE A 1 85 ? 9.652 2.463 1.486 1.00 90.38 85 PHE A N 1
ATOM 697 C CA . PHE A 1 85 ? 10.119 1.084 1.597 1.00 90.38 85 PHE A CA 1
ATOM 698 C C . PHE A 1 85 ? 10.781 0.828 2.954 1.00 90.38 85 PHE A C 1
ATOM 700 O O . PHE A 1 85 ? 11.273 1.741 3.615 1.00 90.38 85 PHE A O 1
ATOM 707 N N . ASN A 1 86 ? 10.777 -0.434 3.384 1.00 90.19 86 ASN A N 1
ATOM 708 C CA . ASN A 1 86 ? 11.539 -0.910 4.541 1.00 90.19 86 ASN A CA 1
ATOM 709 C C . ASN A 1 86 ? 12.602 -1.914 4.067 1.00 90.19 86 ASN A C 1
ATOM 711 O O . ASN A 1 86 ? 12.498 -3.110 4.326 1.00 90.19 86 ASN A O 1
ATOM 715 N N . VAL A 1 87 ? 13.561 -1.439 3.267 1.00 92.00 87 VAL A N 1
ATOM 716 C CA . VAL A 1 87 ? 14.610 -2.263 2.640 1.00 92.00 87 VAL A CA 1
ATOM 717 C C . VAL A 1 87 ? 15.984 -1.633 2.844 1.00 92.00 87 VAL A C 1
ATOM 719 O O . VAL A 1 87 ? 16.098 -0.414 2.940 1.00 92.00 87 VAL A O 1
ATOM 722 N N . LEU A 1 88 ? 17.032 -2.464 2.883 1.00 96.19 88 LEU A N 1
ATOM 723 C CA . LEU A 1 88 ? 18.412 -2.009 3.099 1.00 96.19 88 LEU A CA 1
ATOM 724 C C . LEU A 1 88 ? 18.962 -1.185 1.923 1.00 96.19 88 LEU A C 1
ATOM 726 O O . LEU A 1 88 ? 19.695 -0.223 2.135 1.00 96.19 88 LEU A O 1
ATOM 730 N N . TYR A 1 89 ? 18.612 -1.555 0.689 1.00 96.75 89 TYR A N 1
ATOM 731 C CA . TYR A 1 89 ? 19.094 -0.900 -0.525 1.00 96.75 89 TYR A CA 1
ATOM 732 C C . TYR A 1 89 ? 17.920 -0.335 -1.320 1.00 96.75 89 TYR A C 1
ATOM 734 O O . TYR A 1 89 ? 17.016 -1.071 -1.712 1.00 96.75 89 TYR A O 1
ATOM 742 N N . GLN A 1 90 ? 17.952 0.971 -1.580 1.00 97.19 90 GLN A N 1
ATOM 743 C CA . GLN A 1 90 ? 16.943 1.689 -2.353 1.00 97.19 90 GLN A CA 1
ATOM 744 C C . GLN A 1 90 ? 17.639 2.605 -3.360 1.00 97.19 90 GLN A C 1
ATOM 746 O O . GLN A 1 90 ? 18.579 3.318 -3.016 1.00 97.19 90 GLN A O 1
ATOM 751 N N . GLY A 1 91 ? 17.168 2.605 -4.605 1.00 96.06 91 GLY A N 1
ATOM 752 C CA . GLY A 1 91 ? 17.707 3.464 -5.650 1.00 96.06 91 GLY A CA 1
ATOM 753 C C . GLY A 1 91 ? 16.988 3.282 -6.979 1.00 96.06 91 GLY A C 1
ATOM 754 O O . GLY A 1 91 ? 16.226 2.337 -7.168 1.00 96.06 91 GLY A O 1
ATOM 755 N N . ILE A 1 92 ? 17.251 4.204 -7.900 1.00 97.50 92 ILE A N 1
ATOM 756 C CA . ILE A 1 92 ? 16.790 4.161 -9.289 1.00 97.50 92 ILE A CA 1
ATOM 757 C C . ILE A 1 92 ? 18.044 4.132 -10.172 1.00 97.50 92 ILE A C 1
ATOM 759 O O . ILE A 1 92 ? 18.981 4.887 -9.892 1.00 97.50 92 ILE A O 1
ATOM 763 N N . PRO A 1 93 ? 18.108 3.280 -11.213 1.00 97.69 93 PRO A N 1
ATOM 764 C CA . PRO A 1 93 ? 19.290 3.187 -12.063 1.00 97.69 93 PRO A CA 1
ATOM 765 C C . PRO A 1 93 ? 19.593 4.526 -12.741 1.00 97.69 93 PRO A C 1
ATOM 767 O O . PRO A 1 93 ? 18.737 5.123 -13.402 1.00 97.69 93 PRO A O 1
ATOM 770 N N . VAL A 1 94 ? 20.841 4.983 -12.615 1.00 97.88 94 VAL A N 1
ATOM 771 C CA . VAL A 1 94 ? 21.320 6.185 -13.306 1.00 97.88 94 VAL A CA 1
ATOM 772 C C . VAL A 1 94 ? 21.279 5.935 -14.815 1.00 97.88 94 VAL A C 1
ATOM 774 O O . VAL A 1 94 ? 21.935 5.030 -15.330 1.00 97.88 94 VAL A O 1
ATOM 777 N N . GLY A 1 95 ? 20.497 6.743 -15.532 1.00 96.81 95 GLY A N 1
ATOM 778 C CA . GLY A 1 95 ? 20.229 6.556 -16.964 1.00 96.81 95 GLY A CA 1
ATOM 779 C C . GLY A 1 95 ? 18.989 5.712 -17.286 1.00 96.81 95 GLY A C 1
ATOM 780 O O . GLY A 1 95 ? 18.728 5.462 -18.459 1.00 96.81 95 GLY A O 1
ATOM 781 N N . GLY A 1 96 ? 18.208 5.314 -16.276 1.00 98.06 96 GLY A N 1
ATOM 782 C CA . GLY A 1 96 ? 16.910 4.662 -16.440 1.00 98.06 96 GLY A CA 1
ATOM 783 C C . GLY A 1 96 ? 16.970 3.145 -16.637 1.00 98.06 96 GLY A C 1
ATOM 784 O O . GLY A 1 96 ? 18.020 2.555 -16.900 1.00 98.06 96 GLY A O 1
ATOM 785 N N . TYR A 1 97 ? 15.806 2.502 -16.510 1.00 98.25 97 TYR A N 1
ATOM 786 C CA . TYR A 1 97 ? 15.681 1.042 -16.582 1.00 98.25 97 TYR A CA 1
ATOM 787 C C . TYR A 1 97 ? 16.053 0.483 -17.958 1.00 98.25 97 TYR A C 1
ATOM 789 O O . TYR A 1 97 ? 16.705 -0.552 -18.027 1.00 98.25 97 TYR A O 1
ATOM 797 N N . THR A 1 98 ? 15.738 1.189 -19.047 1.00 97.88 98 THR A N 1
ATOM 798 C CA . THR A 1 98 ? 16.083 0.752 -20.409 1.00 97.88 98 THR A CA 1
ATOM 799 C C . THR A 1 98 ? 17.587 0.561 -20.588 1.00 97.88 98 THR A C 1
ATOM 801 O O . THR A 1 98 ? 18.009 -0.455 -21.128 1.00 97.88 98 THR A O 1
ATOM 804 N N . LYS A 1 99 ? 18.410 1.495 -20.091 1.00 98.00 99 LYS A N 1
ATOM 805 C CA . LYS A 1 99 ? 19.874 1.393 -20.182 1.00 98.00 99 LYS A CA 1
ATOM 806 C C . LYS A 1 99 ? 20.411 0.229 -19.349 1.00 98.00 99 LYS A C 1
ATOM 808 O O . LYS A 1 99 ? 21.299 -0.487 -19.795 1.00 98.00 99 LYS A O 1
ATOM 813 N N . MET A 1 100 ? 19.856 0.033 -18.153 1.00 98.25 100 MET A N 1
ATOM 814 C CA . MET A 1 100 ? 20.213 -1.096 -17.296 1.00 98.25 100 MET A CA 1
ATOM 815 C C . MET A 1 100 ? 19.917 -2.432 -17.989 1.00 98.25 100 MET A C 1
ATOM 817 O O . MET A 1 100 ? 20.791 -3.289 -18.044 1.00 98.25 100 MET A O 1
ATOM 821 N N . ILE A 1 101 ? 18.716 -2.590 -18.556 1.00 98.12 101 ILE A N 1
ATOM 822 C CA . ILE A 1 101 ? 18.321 -3.807 -19.276 1.00 98.12 101 ILE A CA 1
ATOM 823 C C . ILE A 1 101 ? 19.168 -4.009 -20.538 1.00 98.12 101 ILE A C 1
ATOM 825 O O . ILE A 1 101 ? 19.604 -5.126 -20.789 1.00 98.12 101 ILE A O 1
ATOM 829 N N . ALA A 1 102 ? 19.465 -2.948 -21.294 1.00 97.25 102 ALA A N 1
ATOM 830 C CA . ALA A 1 102 ? 20.328 -3.036 -22.472 1.00 97.25 102 ALA A CA 1
ATOM 831 C C . ALA A 1 102 ? 21.723 -3.583 -22.129 1.00 97.25 102 ALA A C 1
ATOM 833 O O . ALA A 1 102 ? 22.219 -4.452 -22.834 1.00 97.25 102 ALA A O 1
ATOM 834 N N . ASN A 1 103 ? 22.316 -3.144 -21.013 1.00 97.44 103 ASN A N 1
ATOM 835 C CA . ASN A 1 103 ? 23.606 -3.665 -20.552 1.00 97.44 103 ASN A CA 1
ATOM 836 C C . ASN A 1 103 ? 23.537 -5.140 -20.122 1.00 97.44 103 ASN A C 1
ATOM 838 O O . ASN A 1 103 ? 24.519 -5.858 -20.261 1.00 97.44 103 ASN A O 1
ATOM 842 N N . LEU A 1 104 ? 22.402 -5.591 -19.573 1.00 97.69 104 LEU A N 1
ATOM 843 C CA . LEU A 1 104 ? 22.208 -6.997 -19.193 1.00 97.69 104 LEU A CA 1
ATOM 844 C C . LEU A 1 104 ? 22.048 -7.918 -20.409 1.00 97.69 104 LEU A C 1
ATOM 846 O O . LEU A 1 104 ? 22.370 -9.098 -20.317 1.00 97.69 104 LEU A O 1
ATOM 850 N N . LEU A 1 105 ? 21.529 -7.388 -21.518 1.00 98.00 105 LEU A N 1
ATOM 851 C CA . LEU A 1 105 ? 21.290 -8.124 -22.762 1.00 98.00 105 LEU A CA 1
ATOM 852 C C . LEU A 1 105 ? 22.427 -7.961 -23.783 1.00 98.00 105 LEU A C 1
ATOM 854 O O . LEU A 1 105 ? 22.301 -8.430 -24.913 1.00 98.00 105 LEU A O 1
ATOM 858 N N . ASP A 1 106 ? 23.523 -7.298 -23.411 1.00 97.81 106 ASP A N 1
ATOM 859 C CA . ASP A 1 106 ? 24.650 -7.073 -24.310 1.00 97.81 106 ASP A CA 1
ATOM 860 C C . ASP A 1 106 ? 25.252 -8.409 -24.782 1.00 97.81 106 ASP A C 1
ATOM 862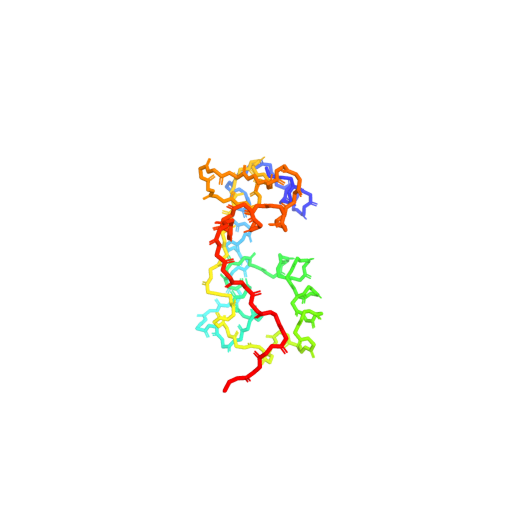 O O . ASP A 1 106 ? 25.490 -9.325 -23.993 1.00 97.81 106 ASP A O 1
ATOM 866 N N . GLY A 1 107 ? 25.451 -8.542 -26.094 1.00 97.56 107 GLY A N 1
ATOM 867 C CA . GLY A 1 107 ? 25.910 -9.784 -26.725 1.00 97.56 107 GLY A CA 1
ATOM 868 C C . GLY A 1 107 ? 24.855 -10.890 -26.898 1.00 97.56 107 GLY A C 1
ATOM 869 O O . GLY A 1 107 ? 25.205 -11.966 -27.382 1.00 97.56 107 GLY A O 1
ATOM 870 N N . ILE A 1 108 ? 23.583 -10.654 -26.552 1.00 98.06 108 ILE A N 1
ATOM 871 C CA . ILE A 1 108 ? 22.479 -11.613 -26.735 1.00 98.06 108 ILE A CA 1
ATOM 872 C C . ILE A 1 108 ? 21.589 -11.170 -27.908 1.00 98.06 108 ILE A C 1
ATOM 874 O O . ILE A 1 108 ? 21.218 -10.003 -28.014 1.00 98.06 108 ILE A O 1
ATOM 878 N N . GLU A 1 109 ? 21.211 -12.096 -28.797 1.00 96.50 109 GLU A N 1
ATOM 879 C CA . GLU A 1 109 ? 20.222 -11.806 -29.845 1.00 96.50 109 GLU A CA 1
ATOM 880 C C . GLU A 1 109 ? 18.832 -11.615 -29.217 1.00 96.50 109 GLU A C 1
ATOM 882 O O . GLU A 1 109 ? 18.293 -12.520 -28.581 1.00 96.50 109 GLU A O 1
ATOM 887 N N . VAL A 1 110 ? 18.231 -10.441 -29.423 1.00 96.50 110 VAL A N 1
ATOM 888 C CA . VAL A 1 110 ? 16.898 -10.103 -28.909 1.00 96.50 110 VAL A CA 1
ATOM 889 C C . VAL A 1 110 ? 15.962 -9.812 -30.078 1.00 96.50 110 VAL A C 1
ATOM 891 O O . VAL A 1 110 ? 16.188 -8.879 -30.847 1.00 96.50 110 VAL A O 1
ATOM 894 N N . ARG A 1 111 ? 14.878 -10.586 -30.196 1.00 96.31 111 ARG A N 1
ATOM 895 C CA . ARG A 1 111 ? 13.808 -10.362 -31.180 1.00 96.31 111 ARG A CA 1
ATOM 896 C C . ARG A 1 111 ? 12.564 -9.832 -30.477 1.00 96.31 111 ARG A C 1
ATOM 898 O O . ARG A 1 111 ? 11.928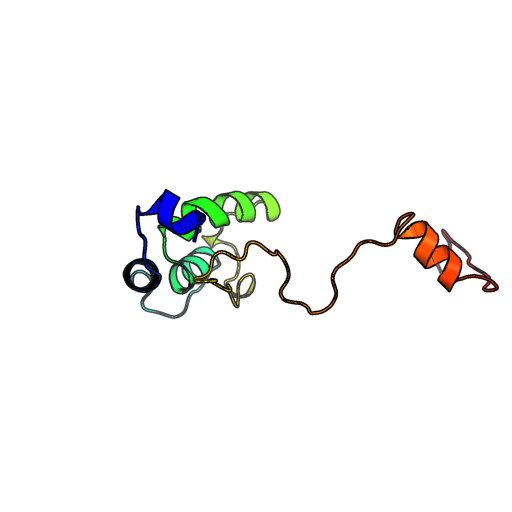 -10.550 -29.714 1.00 96.31 111 ARG A O 1
ATOM 905 N N . LEU A 1 112 ? 12.233 -8.567 -30.720 1.00 95.81 112 LEU A N 1
ATOM 906 C CA . LEU A 1 112 ? 11.015 -7.933 -30.206 1.00 95.81 112 LEU A CA 1
ATOM 907 C C . LEU A 1 112 ? 9.841 -8.169 -31.171 1.00 95.81 112 LEU A C 1
ATOM 909 O O . LEU A 1 112 ? 10.052 -8.487 -32.340 1.00 95.81 112 LEU A O 1
ATOM 913 N N . ASN A 1 113 ? 8.606 -7.979 -30.698 1.00 96.69 113 ASN A N 1
ATOM 914 C CA . ASN A 1 113 ? 7.381 -8.064 -31.512 1.00 96.69 113 ASN A CA 1
ATOM 915 C C . ASN A 1 113 ? 7.218 -9.385 -32.294 1.00 96.69 113 ASN A C 1
ATOM 917 O O . ASN A 1 113 ? 6.693 -9.382 -33.404 1.00 96.69 113 ASN A O 1
ATOM 921 N N . THR A 1 114 ? 7.700 -10.503 -31.747 1.00 96.50 114 THR A N 1
ATOM 922 C CA . THR A 1 114 ? 7.553 -11.836 -32.349 1.00 96.50 114 THR A CA 1
ATOM 923 C C . THR A 1 114 ? 6.758 -12.723 -31.395 1.00 96.50 114 THR A C 1
ATOM 925 O O . THR A 1 114 ? 7.129 -12.829 -30.228 1.00 96.50 114 THR A O 1
ATOM 928 N N . ASP A 1 115 ? 5.679 -13.324 -31.892 1.00 90.12 115 ASP A N 1
ATOM 929 C CA . ASP A 1 115 ? 4.840 -14.302 -31.185 1.00 90.12 115 ASP A CA 1
ATOM 930 C C . ASP A 1 115 ? 5.139 -15.710 -31.745 1.00 90.12 115 ASP A C 1
ATOM 932 O O . ASP A 1 115 ? 5.361 -15.826 -32.956 1.00 90.12 115 ASP A O 1
ATOM 936 N N . TYR A 1 116 ? 5.215 -16.740 -30.892 1.00 84.81 116 TYR A N 1
ATOM 937 C CA . TYR A 1 116 ? 5.673 -18.105 -31.231 1.00 84.81 116 TYR A CA 1
ATOM 938 C C . TYR A 1 116 ? 4.587 -19.161 -31.028 1.00 84.81 116 TYR A C 1
ATOM 940 O O . TYR A 1 116 ? 3.861 -19.078 -30.014 1.00 84.81 116 TYR A O 1
#

Secondary structure (DSSP, 8-state):
-HHHHHHH---SHHHHHHHHHHHHTT--S---BHHHHHHHHH-HHHIIIIIIHHHHHHHSS-GGGSBGGGGS------SS---S---S-----TTHHHHHHHHHTTTS----S---

pLDDT: mean 93.15, std 5.35, range [63.12, 98.25]

Radius of gyration: 20.83 Å; chains: 1; bounding box: 44×35×56 Å

Foldseek 3Di:
DVVCCVQPVDDALVVQVVVQCVQLVVQPDDDAWCLNLCCVAGGDSCCVPPNQVVVCVVPVDGRRPHGNVVDPDDDDDSDPDPDPDPDPDDDADDVHPVVVVCVVCPPPDDDPPDDD

InterPro domains:
  IPR015899 UDP-galactopyranose mutase, C-terminal [PF03275] (49-116)